Protein AF-A0A2G8IAC7-F1 (afdb_monomer)

Solvent-accessible surface area (backbone atoms only — not comparable to full-atom values): 5840 Å² total; per-residue (Å²): 113,64,67,63,32,43,52,48,22,33,52,41,49,51,52,53,60,67,40,94,80,54,68,98,45,48,48,64,68,41,34,46,31,44,51,53,30,38,51,71,70,56,23,36,72,94,67,55,85,43,72,70,26,19,53,39,23,39,58,57,44,44,58,40,55,62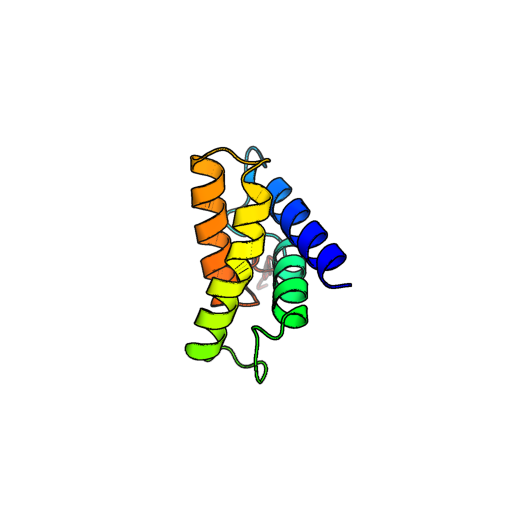,68,34,56,88,78,43,55,75,70,47,48,52,54,49,49,56,53,45,45,48,39,27,70,30,85,73,53,31,57,72,79,82,74,77,71,78,82,125

Nearest PDB structures (foldseek):
  7dgy-assembly1_A  TM=3.882E-01  e=9.997E-01  Escherichia coli 'BL21-Gold(DE3)pLysS AG'
  7z3q-assembly3_E  TM=2.473E-01  e=6.476E+00  Homo sapiens

Structure (mmCIF, N/CA/C/O backbone):
data_AF-A0A2G8IAC7-F1
#
_entry.id   AF-A0A2G8IAC7-F1
#
loop_
_atom_site.group_PDB
_atom_site.id
_atom_site.type_symbol
_atom_site.label_atom_id
_atom_site.label_alt_id
_atom_site.label_comp_id
_atom_site.label_asym_id
_atom_site.label_entity_id
_atom_site.label_seq_id
_atom_site.pdbx_PDB_ins_code
_atom_site.Cartn_x
_atom_site.Cartn_y
_atom_site.Cartn_z
_atom_site.occupancy
_atom_site.B_iso_or_equiv
_atom_site.auth_seq_id
_atom_site.auth_comp_id
_atom_site.auth_asym_id
_atom_site.auth_atom_id
_atom_site.pdbx_PDB_model_num
ATOM 1 N N . MET A 1 1 ? -8.591 7.381 -14.824 1.00 69.69 1 MET A N 1
ATOM 2 C CA . MET A 1 1 ? -8.670 5.997 -14.296 1.00 69.69 1 MET A CA 1
ATOM 3 C C . MET A 1 1 ? -7.810 5.801 -13.049 1.00 69.69 1 MET A C 1
ATOM 5 O O . MET A 1 1 ? -8.330 5.258 -12.086 1.00 69.69 1 MET A O 1
ATOM 9 N N . GLN A 1 2 ? -6.561 6.285 -13.023 1.00 83.94 2 GLN A N 1
ATOM 10 C CA . GLN A 1 2 ? -5.664 6.211 -11.855 1.00 83.94 2 GLN A CA 1
ATOM 11 C C . GLN A 1 2 ? -6.287 6.739 -10.550 1.00 83.94 2 GLN A C 1
ATOM 13 O O . GLN A 1 2 ? -6.222 6.058 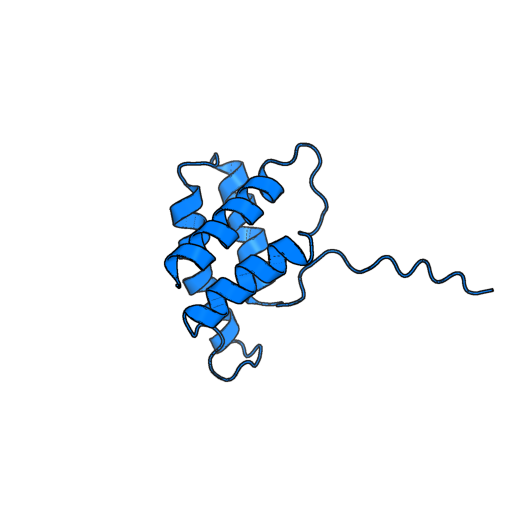-9.534 1.00 83.94 2 GLN A O 1
ATOM 18 N N . ASP A 1 3 ? -6.964 7.890 -10.590 1.00 89.75 3 ASP A N 1
ATOM 19 C CA . ASP A 1 3 ? -7.626 8.478 -9.412 1.00 89.75 3 ASP A CA 1
ATOM 20 C C . ASP A 1 3 ? -8.711 7.560 -8.808 1.00 89.75 3 ASP A C 1
ATOM 22 O O . ASP A 1 3 ? -8.801 7.379 -7.597 1.00 89.75 3 ASP A O 1
ATOM 26 N N . VAL A 1 4 ? -9.472 6.860 -9.659 1.00 95.25 4 VAL A N 1
ATOM 27 C CA . VAL A 1 4 ? -10.483 5.883 -9.218 1.00 95.25 4 VAL A CA 1
ATOM 28 C C . VAL A 1 4 ? -9.830 4.691 -8.514 1.00 95.25 4 VAL A C 1
ATOM 30 O O . VAL A 1 4 ? -10.365 4.199 -7.522 1.00 95.25 4 VAL A O 1
ATOM 33 N N . LEU A 1 5 ? -8.684 4.215 -9.010 1.00 97.62 5 LEU A N 1
ATOM 34 C CA . LEU A 1 5 ? -7.946 3.110 -8.390 1.00 97.62 5 LEU A CA 1
ATOM 35 C C . LEU A 1 5 ? -7.290 3.536 -7.076 1.00 97.62 5 LEU A C 1
ATOM 37 O O . LEU A 1 5 ? -7.364 2.790 -6.104 1.00 97.62 5 LEU A O 1
ATOM 41 N N . LEU A 1 6 ? -6.734 4.749 -7.025 1.00 97.69 6 LEU A N 1
ATOM 42 C CA . LEU A 1 6 ? -6.195 5.334 -5.801 1.00 97.69 6 LEU A CA 1
ATOM 43 C C . LEU A 1 6 ? -7.276 5.424 -4.721 1.00 97.69 6 LEU A C 1
ATOM 45 O O . LEU A 1 6 ? -7.084 4.912 -3.624 1.00 97.69 6 LEU A O 1
ATOM 49 N N . ASN A 1 7 ? -8.442 5.983 -5.047 1.00 97.50 7 ASN A N 1
ATOM 50 C CA . ASN A 1 7 ? -9.549 6.104 -4.098 1.00 97.50 7 ASN A CA 1
ATOM 51 C C . ASN A 1 7 ? -10.056 4.737 -3.619 1.00 97.50 7 ASN A C 1
ATOM 53 O O . ASN A 1 7 ? -10.353 4.568 -2.437 1.00 97.50 7 ASN A O 1
ATOM 57 N N . LYS A 1 8 ? -10.118 3.734 -4.506 1.00 97.94 8 LYS A N 1
ATOM 58 C CA . LYS A 1 8 ? -10.449 2.354 -4.113 1.00 97.94 8 LYS A CA 1
ATOM 59 C C . LYS A 1 8 ? -9.421 1.785 -3.137 1.00 97.94 8 LYS A C 1
ATOM 61 O O . LYS A 1 8 ? -9.822 1.234 -2.116 1.00 97.94 8 LYS A O 1
ATOM 66 N N . ALA A 1 9 ? -8.129 1.938 -3.424 1.00 98.19 9 ALA A N 1
ATOM 67 C CA . ALA A 1 9 ? -7.061 1.489 -2.537 1.00 98.19 9 ALA A CA 1
ATOM 68 C C . ALA A 1 9 ? -7.136 2.192 -1.172 1.00 98.19 9 ALA A C 1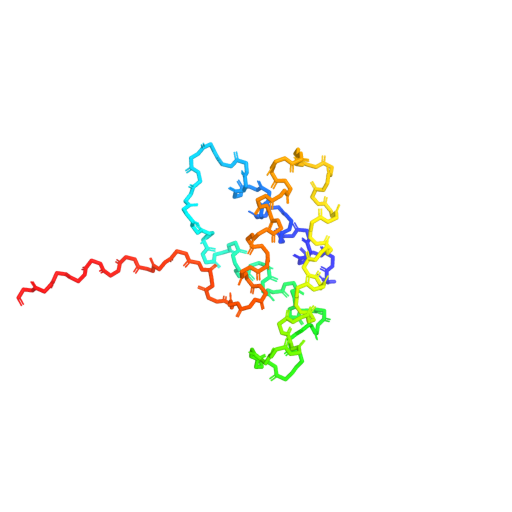
ATOM 70 O O . ALA A 1 9 ? -7.140 1.521 -0.145 1.00 98.19 9 ALA A O 1
ATOM 71 N N . VAL A 1 10 ? -7.294 3.520 -1.150 1.00 98.38 10 VAL A N 1
ATOM 72 C CA . VAL A 1 10 ? -7.445 4.305 0.087 1.00 98.38 10 VAL A CA 1
ATOM 73 C C . VAL A 1 10 ? -8.634 3.808 0.906 1.00 98.38 10 VAL A C 1
ATOM 75 O O . VAL A 1 10 ? -8.462 3.488 2.077 1.00 98.38 10 VAL A O 1
ATOM 78 N N . ASN A 1 11 ? -9.819 3.674 0.304 1.00 98.00 11 ASN A N 1
ATOM 79 C CA . ASN A 1 11 ? -11.019 3.245 1.025 1.00 98.00 11 ASN A CA 1
ATOM 80 C C . ASN A 1 11 ? -10.877 1.834 1.608 1.00 98.00 11 ASN A C 1
ATOM 82 O O . ASN A 1 11 ? -11.184 1.628 2.779 1.00 98.00 11 ASN A O 1
ATOM 86 N N . HIS A 1 12 ? -10.374 0.878 0.822 1.00 97.94 12 HIS A N 1
ATOM 87 C CA . HIS A 1 12 ? -10.170 -0.495 1.290 1.00 97.94 12 HIS A CA 1
ATOM 88 C C . HIS A 1 12 ? -9.159 -0.580 2.435 1.00 97.94 12 HIS A C 1
ATOM 90 O O . HIS A 1 12 ? -9.375 -1.322 3.392 1.00 97.94 12 HIS A O 1
ATOM 96 N N . MET A 1 13 ? -8.067 0.179 2.352 1.00 98.12 13 MET A N 1
ATOM 97 C CA . MET A 1 13 ? -7.048 0.172 3.394 1.00 98.12 13 MET A CA 1
ATOM 98 C C . MET A 1 13 ? -7.504 0.916 4.650 1.00 98.12 13 MET A C 1
ATOM 100 O O . MET A 1 13 ? -7.224 0.466 5.753 1.00 98.12 13 MET A O 1
ATOM 104 N N . VAL A 1 14 ? -8.253 2.012 4.518 1.00 97.88 14 VAL A N 1
ATOM 105 C CA . VAL A 1 14 ? -8.843 2.714 5.669 1.00 97.88 14 VAL A CA 1
ATOM 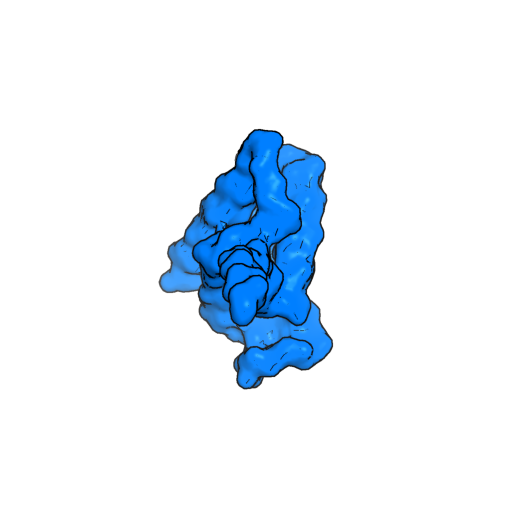106 C C . VAL A 1 14 ? -9.840 1.818 6.404 1.00 97.88 14 VAL A C 1
ATOM 108 O O . VAL A 1 14 ? -9.802 1.761 7.631 1.00 97.88 14 VAL A O 1
ATOM 111 N N . ASP A 1 15 ? -10.689 1.096 5.670 1.00 96.88 15 ASP A N 1
ATOM 112 C CA . ASP A 1 15 ? -11.635 0.126 6.232 1.00 96.88 15 ASP A CA 1
ATOM 113 C C . ASP A 1 15 ? -10.910 -0.978 7.021 1.00 96.88 15 ASP A C 1
ATOM 115 O O . ASP A 1 15 ? -11.187 -1.182 8.202 1.00 96.88 15 ASP A O 1
ATOM 119 N N . TYR A 1 16 ? -9.879 -1.585 6.420 1.00 96.31 16 TYR A N 1
ATOM 120 C CA . TYR A 1 16 ? -9.031 -2.585 7.079 1.00 96.31 16 TYR A CA 1
ATOM 121 C C . TYR A 1 16 ? -8.367 -2.068 8.363 1.00 96.31 16 TYR A C 1
ATOM 123 O O . TYR A 1 16 ? -8.308 -2.756 9.383 1.00 96.31 16 TYR A O 1
ATOM 131 N N . ILE A 1 17 ? -7.815 -0.854 8.315 1.00 96.69 17 ILE A N 1
ATOM 132 C CA . ILE A 1 17 ? -7.035 -0.305 9.424 1.00 96.69 17 ILE A CA 1
ATOM 133 C C . ILE A 1 17 ? -7.927 0.074 10.607 1.00 96.69 17 ILE A C 1
ATOM 135 O O . ILE A 1 17 ? -7.508 -0.119 11.750 1.00 96.69 17 ILE A O 1
ATOM 139 N N . ARG A 1 18 ? -9.141 0.569 10.338 1.00 95.44 18 ARG A N 1
ATOM 140 C CA . ARG A 1 18 ? -10.116 0.984 11.358 1.00 95.44 18 ARG A CA 1
ATOM 141 C C . ARG A 1 18 ? -10.954 -0.162 11.918 1.00 95.44 18 ARG A C 1
ATOM 143 O O . ARG A 1 18 ? -11.695 0.053 12.880 1.00 95.44 18 ARG A O 1
ATOM 150 N N . GLU A 1 19 ? -10.878 -1.354 11.331 1.00 93.38 19 GLU A N 1
ATOM 151 C CA . GLU A 1 19 ? -11.575 -2.527 11.848 1.00 93.38 19 GLU A CA 1
ATOM 152 C C . GLU A 1 19 ? -11.179 -2.774 13.314 1.00 93.38 19 GLU A C 1
ATOM 154 O O . GLU A 1 19 ? -10.002 -2.788 13.671 1.00 93.38 19 GLU A O 1
ATOM 159 N N . ARG A 1 20 ? -12.181 -2.940 14.189 1.00 86.69 20 ARG A N 1
ATOM 160 C CA . ARG A 1 20 ? -11.988 -3.021 15.650 1.00 86.69 20 ARG A CA 1
ATOM 161 C C . ARG A 1 20 ? -11.131 -4.219 16.074 1.00 86.69 20 ARG A C 1
ATOM 163 O O . ARG A 1 20 ? -10.426 -4.139 17.077 1.00 86.69 20 ARG A O 1
ATOM 170 N N . TYR A 1 21 ? -11.227 -5.317 15.328 1.00 84.56 21 TYR A N 1
ATOM 171 C CA . TYR A 1 21 ? -10.469 -6.551 15.533 1.00 84.56 21 TYR A CA 1
ATOM 172 C C . TYR A 1 21 ? -9.926 -7.020 14.187 1.00 84.56 21 TYR A C 1
ATOM 174 O O . TYR A 1 21 ? -10.436 -7.986 13.620 1.00 84.56 21 TYR A O 1
ATOM 182 N N . PRO A 1 22 ? -8.940 -6.294 13.652 1.00 83.38 22 PRO A N 1
ATOM 183 C CA . PRO A 1 22 ? -8.488 -6.522 12.304 1.00 83.38 22 PRO A CA 1
ATOM 184 C C . PRO A 1 22 ? -7.735 -7.845 12.223 1.00 83.38 22 PRO A C 1
ATOM 186 O O . PRO A 1 22 ? -6.979 -8.201 13.134 1.00 83.38 22 PRO A O 1
ATOM 189 N N . ALA A 1 23 ? -7.917 -8.564 11.117 1.00 87.88 23 ALA A N 1
ATOM 190 C CA . ALA A 1 23 ? -7.085 -9.721 10.815 1.00 87.88 23 ALA A CA 1
ATOM 191 C C . ALA A 1 23 ? -5.591 -9.335 10.818 1.00 87.88 23 ALA A C 1
ATOM 193 O O . ALA A 1 23 ? -5.226 -8.177 10.611 1.00 87.88 23 ALA A O 1
ATOM 194 N N . ALA A 1 24 ? -4.713 -10.316 11.049 1.00 88.69 24 ALA A N 1
ATOM 195 C CA . ALA A 1 24 ? -3.264 -10.091 11.010 1.00 88.69 24 ALA A CA 1
ATOM 196 C C . ALA A 1 24 ? -2.774 -9.650 9.617 1.00 88.69 24 ALA A C 1
ATOM 198 O O . ALA A 1 24 ? -1.762 -8.964 9.509 1.00 88.69 24 ALA A O 1
ATOM 199 N N . TYR A 1 25 ? -3.518 -10.021 8.572 1.00 91.94 25 TYR A N 1
ATOM 200 C CA . TYR A 1 25 ? -3.248 -9.694 7.179 1.00 91.94 25 TYR A CA 1
ATOM 201 C C . TYR A 1 25 ? -4.483 -9.050 6.545 1.00 91.94 25 TYR A C 1
ATOM 203 O O . TYR A 1 25 ? -5.606 -9.419 6.906 1.00 91.94 25 TYR A O 1
ATOM 211 N N . PRO A 1 26 ? -4.306 -8.152 5.561 1.00 95.06 26 PRO A N 1
ATOM 212 C CA . PRO A 1 26 ? -5.413 -7.698 4.732 1.00 95.06 26 PRO A CA 1
ATOM 213 C C . PRO A 1 26 ? -6.018 -8.861 3.927 1.00 95.06 26 PRO A C 1
ATOM 215 O O . PRO A 1 26 ? -5.412 -9.915 3.717 1.00 95.06 26 PRO A O 1
ATOM 218 N N . SER A 1 27 ? -7.245 -8.670 3.456 1.00 94.88 27 SER A N 1
ATOM 219 C CA . SER A 1 27 ? -7.906 -9.591 2.530 1.00 94.88 27 SER A CA 1
ATOM 220 C C . SER A 1 27 ? -7.335 -9.481 1.114 1.00 94.88 27 SER A C 1
ATOM 222 O O . SER A 1 27 ? -6.796 -8.448 0.714 1.00 94.88 27 SER A O 1
ATOM 224 N N . LYS A 1 28 ? -7.563 -10.512 0.293 1.00 95.31 28 LYS A N 1
ATOM 225 C CA . LYS A 1 28 ? -7.170 -10.522 -1.126 1.00 95.31 28 LYS A CA 1
ATOM 226 C C . LYS A 1 28 ? -7.755 -9.346 -1.922 1.00 95.31 28 LYS A C 1
ATOM 228 O O . LYS A 1 28 ? -7.110 -8.847 -2.837 1.00 95.31 28 LYS A O 1
ATOM 233 N N . VAL A 1 29 ? -8.952 -8.871 -1.560 1.00 96.12 29 VAL A N 1
ATOM 234 C CA . VAL A 1 29 ? -9.583 -7.694 -2.186 1.00 96.12 29 VAL A CA 1
ATOM 235 C C . VAL A 1 29 ? -8.847 -6.407 -1.808 1.00 96.12 29 VAL A C 1
ATOM 237 O O . VAL A 1 29 ? -8.579 -5.585 -2.681 1.00 96.12 29 VAL A O 1
ATOM 240 N N . GLN A 1 30 ? -8.480 -6.248 -0.533 1.00 97.25 30 GLN A N 1
ATOM 241 C CA . GLN A 1 30 ? -7.730 -5.083 -0.051 1.00 97.25 30 GLN A CA 1
ATOM 242 C C . GLN A 1 30 ? -6.327 -5.036 -0.677 1.00 97.25 30 GLN A C 1
ATOM 244 O O . GLN A 1 30 ? -5.968 -4.034 -1.294 1.00 97.25 30 GLN A O 1
ATOM 249 N N . THR A 1 31 ? -5.582 -6.144 -0.635 1.00 97.62 31 THR A N 1
ATOM 250 C CA . THR A 1 31 ? -4.263 -6.265 -1.283 1.00 97.62 31 THR A CA 1
ATOM 251 C C . THR A 1 31 ? -4.362 -6.070 -2.798 1.00 97.62 31 THR A C 1
ATOM 253 O O . THR A 1 31 ? -3.570 -5.342 -3.397 1.00 97.62 31 THR A O 1
ATOM 256 N N . GLY A 1 32 ? -5.387 -6.648 -3.431 1.00 97.12 32 GLY A N 1
ATOM 257 C CA . GLY A 1 32 ? -5.656 -6.489 -4.859 1.00 97.12 32 GLY A CA 1
ATOM 258 C C . GLY A 1 32 ? -5.926 -5.040 -5.270 1.00 97.12 32 GLY A C 1
ATOM 259 O O . GLY A 1 32 ? -5.438 -4.607 -6.312 1.00 97.12 32 GLY A O 1
ATOM 260 N N . ALA A 1 33 ? -6.643 -4.264 -4.451 1.00 98.12 33 ALA A N 1
ATOM 261 C CA . ALA A 1 33 ? -6.893 -2.847 -4.713 1.00 98.12 33 ALA A CA 1
ATOM 262 C C . ALA A 1 33 ? -5.598 -2.019 -4.696 1.00 98.12 33 ALA A C 1
ATOM 264 O O . ALA A 1 33 ? -5.392 -1.186 -5.582 1.00 98.12 33 ALA A O 1
ATOM 265 N N . VAL A 1 34 ? -4.703 -2.285 -3.737 1.00 98.31 34 VAL A N 1
ATOM 266 C CA . VAL A 1 34 ? -3.374 -1.654 -3.680 1.00 98.31 34 VAL A CA 1
ATOM 267 C C . VAL A 1 34 ? -2.554 -2.032 -4.913 1.00 98.31 34 VAL A C 1
ATOM 269 O O . VAL A 1 34 ? -2.067 -1.150 -5.617 1.00 98.31 34 VAL A O 1
ATOM 272 N N . ASN A 1 35 ? -2.472 -3.323 -5.241 1.00 97.50 35 ASN A N 1
ATOM 273 C CA . ASN A 1 35 ? -1.743 -3.805 -6.417 1.00 97.50 35 ASN A CA 1
ATOM 274 C C . ASN A 1 35 ? -2.261 -3.198 -7.726 1.00 97.50 35 ASN A C 1
ATOM 276 O O . ASN A 1 35 ? -1.462 -2.796 -8.567 1.00 97.50 35 ASN A O 1
ATOM 280 N N . ALA A 1 36 ? -3.581 -3.088 -7.890 1.00 97.44 36 ALA A N 1
ATOM 281 C CA . ALA A 1 36 ? -4.180 -2.481 -9.074 1.00 97.44 36 ALA A CA 1
ATOM 282 C C . ALA A 1 36 ? -3.774 -1.008 -9.229 1.00 97.44 36 ALA A C 1
ATOM 284 O O . ALA A 1 36 ? -3.470 -0.565 -10.338 1.00 97.44 36 ALA A O 1
ATOM 285 N N . TYR A 1 37 ? -3.730 -0.254 -8.126 1.00 98.06 37 TYR A N 1
ATOM 286 C CA . TYR A 1 37 ? -3.237 1.120 -8.143 1.00 98.06 37 TYR A CA 1
ATOM 287 C C . TYR A 1 37 ? -1.745 1.185 -8.504 1.00 98.06 37 TYR A C 1
ATOM 289 O O . TYR A 1 37 ? -1.390 1.900 -9.443 1.00 98.06 37 TYR A O 1
ATOM 297 N N . LEU A 1 38 ? -0.892 0.412 -7.823 1.00 97.25 38 LEU A N 1
ATOM 298 C CA . LEU A 1 38 ? 0.560 0.396 -8.056 1.00 97.25 38 LEU A CA 1
ATOM 299 C C . LEU A 1 38 ? 0.911 0.019 -9.502 1.00 97.25 38 LEU A C 1
ATOM 301 O O .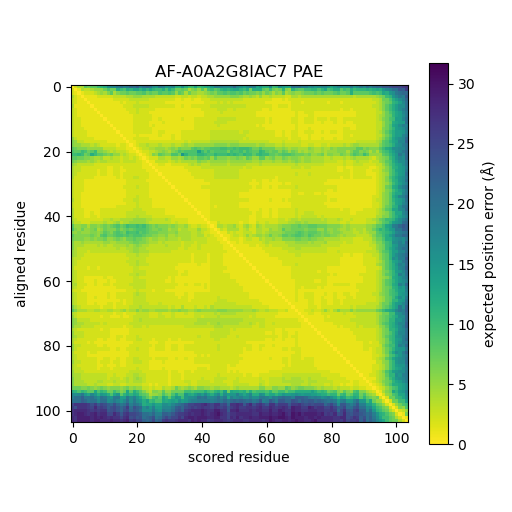 LEU A 1 38 ? 1.752 0.662 -10.132 1.00 97.25 38 LEU A O 1
ATOM 305 N N . HIS A 1 39 ? 0.201 -0.960 -10.058 1.00 95.69 39 HIS A N 1
ATOM 306 C CA . HIS A 1 39 ? 0.355 -1.352 -11.452 1.00 95.69 39 HIS A CA 1
ATOM 307 C C . HIS A 1 39 ? -0.047 -0.224 -12.412 1.00 95.69 39 HIS A C 1
ATOM 309 O O . HIS A 1 39 ? 0.664 0.056 -13.374 1.00 95.69 39 HIS A O 1
ATOM 315 N N . SER A 1 40 ? -1.148 0.484 -12.127 1.00 95.88 40 SER A N 1
ATOM 316 C CA . SER A 1 40 ? -1.638 1.580 -12.980 1.00 95.88 40 SER A CA 1
ATOM 317 C C . SER A 1 40 ? -0.684 2.773 -13.076 1.00 95.88 40 SER A C 1
ATOM 319 O O . SER A 1 40 ? -0.732 3.518 -14.053 1.00 95.88 40 SER A O 1
ATOM 321 N N . VAL A 1 41 ? 0.185 2.947 -12.076 1.00 96.06 41 VAL A N 1
ATOM 322 C CA . VAL A 1 41 ? 1.221 3.991 -12.051 1.00 96.06 41 VAL A CA 1
ATOM 323 C C . VAL A 1 41 ? 2.585 3.477 -12.508 1.00 96.06 41 VAL A C 1
ATOM 325 O O . VAL A 1 41 ? 3.580 4.176 -12.354 1.00 96.06 41 VAL A O 1
ATOM 328 N N . HIS A 1 42 ? 2.627 2.276 -13.092 1.00 94.31 42 HIS A N 1
ATOM 329 C CA . HIS A 1 42 ? 3.835 1.624 -13.597 1.00 94.31 42 HIS A CA 1
ATOM 330 C C . HIS A 1 42 ? 4.912 1.391 -12.525 1.00 94.31 42 HIS A C 1
ATOM 332 O O . HIS A 1 42 ? 6.093 1.295 -12.848 1.00 94.31 42 HIS A O 1
ATOM 338 N N . ALA A 1 43 ? 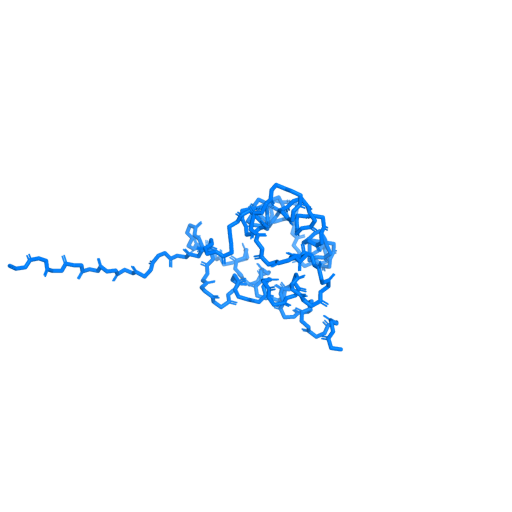4.520 1.246 -11.253 1.00 94.25 43 ALA A N 1
ATOM 339 C CA . ALA A 1 43 ? 5.474 0.980 -10.174 1.00 94.25 43 ALA A CA 1
ATOM 340 C C . ALA A 1 43 ? 6.096 -0.427 -10.261 1.00 94.25 43 ALA A C 1
ATOM 342 O O . ALA A 1 43 ? 7.154 -0.671 -9.696 1.00 94.25 43 ALA A O 1
ATOM 343 N N . ASP A 1 44 ? 5.444 -1.348 -10.975 1.00 88.75 44 ASP A N 1
ATOM 344 C CA . ASP A 1 44 ? 5.891 -2.732 -11.152 1.00 88.75 44 ASP A CA 1
ATOM 345 C C . ASP A 1 44 ? 6.976 -2.926 -12.219 1.00 88.75 44 ASP A C 1
ATOM 347 O O . ASP A 1 44 ? 7.508 -4.029 -12.310 1.00 88.75 44 ASP A O 1
ATOM 351 N N . GLY A 1 45 ? 7.275 -1.917 -13.047 1.00 89.00 45 GLY A N 1
ATOM 352 C CA . GLY A 1 45 ? 8.249 -2.044 -14.135 1.00 89.00 45 GLY A CA 1
ATOM 353 C C . GLY A 1 45 ? 7.936 -3.213 -15.080 1.00 89.00 45 GLY A C 1
ATOM 354 O O . GLY A 1 45 ? 6.886 -3.247 -15.721 1.00 89.00 45 GLY A O 1
ATOM 355 N N . ASP A 1 46 ? 8.849 -4.182 -15.141 1.00 89.69 46 ASP A N 1
ATOM 356 C CA . ASP A 1 46 ? 8.746 -5.444 -15.890 1.00 89.69 46 ASP A CA 1
ATOM 357 C C . ASP A 1 46 ? 7.836 -6.500 -15.226 1.00 89.69 46 ASP A C 1
ATOM 359 O O . ASP A 1 46 ? 7.649 -7.594 -15.753 1.00 89.69 46 ASP A O 1
ATOM 363 N N . GLY A 1 47 ? 7.244 -6.187 -14.072 1.00 85.06 47 GLY A N 1
ATOM 364 C CA . GLY A 1 47 ? 6.299 -7.043 -13.356 1.00 85.06 47 GLY A CA 1
ATOM 365 C C . GLY A 1 47 ? 6.936 -7.947 -12.300 1.00 85.06 47 GLY A C 1
ATOM 366 O O . GLY A 1 47 ? 6.200 -8.499 -11.471 1.00 85.06 47 GLY A O 1
ATOM 367 N N . THR A 1 48 ? 8.266 -8.067 -12.283 1.00 90.94 48 THR A N 1
ATOM 368 C CA . THR A 1 48 ? 9.019 -8.847 -11.290 1.00 90.94 48 THR A CA 1
ATOM 369 C C . THR A 1 48 ? 9.075 -8.135 -9.935 1.00 90.94 48 THR A C 1
ATOM 371 O O . THR A 1 48 ? 8.999 -6.910 -9.860 1.00 90.94 48 THR A O 1
ATOM 374 N N . MET A 1 49 ? 9.229 -8.890 -8.843 1.00 93.50 49 MET A N 1
ATOM 375 C CA . MET A 1 49 ? 9.514 -8.340 -7.504 1.00 93.50 49 MET A CA 1
ATOM 376 C C . MET A 1 49 ? 11.022 -8.197 -7.283 1.00 93.50 49 MET A C 1
ATOM 378 O O . MET A 1 49 ? 11.583 -8.726 -6.327 1.00 93.50 49 MET A O 1
ATOM 382 N N . SER A 1 50 ? 11.695 -7.523 -8.218 1.00 95.25 50 SER A N 1
ATOM 383 C CA . SER A 1 50 ? 13.077 -7.089 -8.016 1.00 95.25 50 SER A CA 1
ATOM 384 C C . SER A 1 50 ? 13.137 -6.026 -6.915 1.00 95.25 50 SER A C 1
ATOM 386 O O . SER A 1 50 ? 12.169 -5.296 -6.709 1.00 95.25 50 SER A O 1
ATOM 388 N N . GLU A 1 51 ? 14.278 -5.895 -6.236 1.00 95.06 51 GLU A N 1
ATOM 389 C CA . GLU A 1 51 ? 14.475 -4.878 -5.191 1.00 95.06 51 GLU A CA 1
ATOM 390 C C . GLU A 1 51 ? 14.109 -3.470 -5.688 1.00 95.06 51 GLU A C 1
ATOM 392 O O . GLU A 1 51 ? 13.363 -2.746 -5.034 1.00 95.06 51 GLU A O 1
ATOM 397 N N . THR A 1 52 ? 14.532 -3.124 -6.907 1.00 96.06 52 THR A N 1
ATOM 398 C CA . THR A 1 52 ? 14.196 -1.850 -7.552 1.00 96.06 52 THR A CA 1
ATOM 399 C C . THR A 1 52 ? 12.689 -1.662 -7.735 1.00 96.06 52 THR A C 1
ATOM 401 O O . THR A 1 52 ? 12.163 -0.597 -7.413 1.00 96.06 52 THR A O 1
ATOM 404 N N . ASN A 1 53 ? 11.969 -2.681 -8.212 1.00 95.81 53 ASN A N 1
ATOM 405 C CA . ASN A 1 53 ? 10.517 -2.586 -8.379 1.00 95.81 53 ASN A CA 1
ATOM 406 C C . ASN A 1 53 ? 9.796 -2.522 -7.028 1.00 95.81 53 ASN A C 1
ATOM 408 O O . ASN A 1 53 ? 8.809 -1.802 -6.898 1.00 95.81 53 ASN A O 1
ATOM 412 N N . CYS A 1 54 ? 10.287 -3.226 -6.008 1.00 96.50 54 CYS A N 1
ATOM 413 C CA . CYS A 1 54 ? 9.738 -3.145 -4.658 1.00 96.50 54 CYS A CA 1
ATOM 414 C C . CYS A 1 54 ? 9.907 -1.739 -4.061 1.00 96.50 54 CYS A C 1
ATOM 416 O O . CYS A 1 54 ? 8.940 -1.188 -3.536 1.00 96.50 54 CYS A O 1
ATOM 418 N N . GLU A 1 55 ? 11.073 -1.100 -4.220 1.00 97.50 55 GLU A N 1
ATOM 419 C CA . GLU A 1 55 ? 11.270 0.299 -3.806 1.00 97.50 55 GLU A CA 1
ATOM 420 C C . GLU A 1 55 ? 10.350 1.257 -4.577 1.00 97.50 55 GLU A C 1
ATOM 422 O O . GLU A 1 55 ? 9.710 2.125 -3.980 1.00 97.50 55 GLU A O 1
ATOM 427 N N . HIS A 1 56 ? 10.202 1.081 -5.895 1.00 97.56 56 HIS A N 1
ATOM 428 C CA . HIS A 1 56 ? 9.262 1.883 -6.684 1.00 97.56 56 HIS A CA 1
ATOM 429 C C . HIS A 1 56 ? 7.816 1.719 -6.200 1.00 97.56 56 HIS A C 1
ATOM 431 O O . HIS A 1 56 ? 7.092 2.707 -6.048 1.00 97.56 56 HIS A O 1
ATOM 437 N N . ARG A 1 57 ? 7.396 0.486 -5.900 1.00 98.06 57 ARG A N 1
ATOM 438 C CA . ARG A 1 57 ? 6.080 0.180 -5.321 1.00 98.06 57 ARG A CA 1
ATOM 439 C C . ARG A 1 57 ? 5.898 0.818 -3.952 1.00 98.06 57 ARG A C 1
ATOM 441 O O . ARG A 1 57 ? 4.840 1.389 -3.695 1.00 98.06 57 ARG A O 1
ATOM 448 N N . ARG A 1 58 ? 6.921 0.774 -3.100 1.00 98.00 58 ARG A N 1
ATOM 449 C CA . ARG A 1 58 ? 6.921 1.378 -1.764 1.00 98.00 58 ARG A CA 1
ATOM 450 C C . ARG A 1 58 ? 6.791 2.897 -1.828 1.00 98.00 58 ARG A C 1
ATOM 452 O O . ARG A 1 58 ? 6.013 3.479 -1.081 1.00 98.00 58 ARG A O 1
ATOM 459 N N . ILE A 1 59 ? 7.495 3.549 -2.751 1.00 97.69 59 ILE A N 1
ATOM 460 C CA . ILE A 1 59 ? 7.368 4.995 -2.975 1.00 97.69 59 ILE A CA 1
ATOM 461 C C . ILE A 1 59 ? 5.971 5.326 -3.513 1.00 97.69 59 ILE A C 1
ATOM 463 O O . ILE A 1 59 ? 5.302 6.219 -2.998 1.00 97.69 59 ILE A O 1
ATOM 467 N N . ALA A 1 60 ? 5.480 4.584 -4.508 1.00 97.94 60 ALA A N 1
ATOM 468 C CA . ALA A 1 60 ? 4.157 4.812 -5.083 1.00 97.94 60 ALA A CA 1
ATOM 469 C C . ALA A 1 60 ? 3.020 4.599 -4.064 1.00 97.94 60 ALA A C 1
ATOM 471 O O . ALA A 1 60 ? 2.020 5.325 -4.093 1.00 97.94 60 ALA A O 1
ATOM 472 N N . SER A 1 61 ? 3.171 3.649 -3.134 1.00 98.06 61 SER A N 1
ATOM 473 C CA . SER A 1 61 ? 2.186 3.377 -2.081 1.00 98.06 61 SER A CA 1
ATOM 474 C C . SER A 1 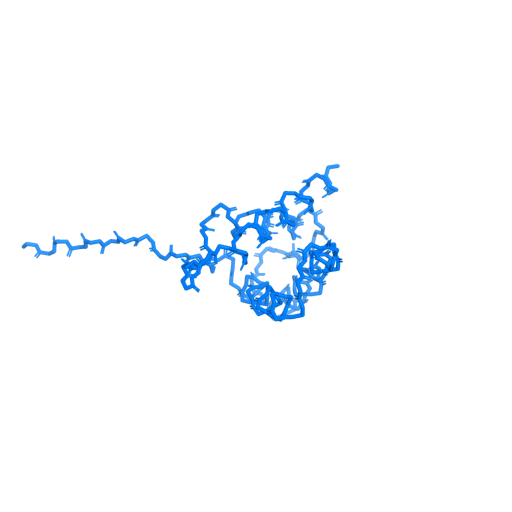61 ? 2.063 4.526 -1.075 1.00 98.06 61 SER A C 1
ATOM 476 O O . SER A 1 61 ? 0.993 4.700 -0.491 1.00 98.06 61 SER A O 1
ATOM 478 N N . GLN A 1 62 ? 3.068 5.407 -0.958 1.00 97.94 62 GLN A N 1
ATOM 479 C CA . GLN A 1 62 ? 2.970 6.616 -0.131 1.00 97.94 62 GLN A CA 1
ATOM 480 C C . GLN A 1 62 ? 1.816 7.528 -0.556 1.00 97.94 62 GLN A C 1
ATOM 482 O O . GLN A 1 62 ? 1.231 8.202 0.291 1.00 97.94 62 GLN A O 1
ATOM 487 N N . ALA A 1 63 ? 1.420 7.516 -1.834 1.00 97.81 63 ALA A N 1
ATOM 488 C CA . ALA A 1 63 ? 0.245 8.254 -2.289 1.00 97.81 63 ALA A CA 1
ATOM 489 C C . ALA A 1 63 ? -1.038 7.801 -1.568 1.00 97.81 63 ALA A C 1
ATOM 491 O O . ALA A 1 63 ? -1.896 8.629 -1.264 1.00 97.81 63 ALA A O 1
ATOM 492 N N . ILE A 1 64 ? -1.156 6.510 -1.239 1.00 97.94 64 ILE A N 1
ATOM 493 C CA . ILE A 1 64 ? -2.278 5.970 -0.461 1.00 97.94 64 ILE A CA 1
ATOM 494 C C . ILE A 1 64 ? -2.216 6.521 0.968 1.00 97.94 64 ILE A C 1
ATOM 496 O O . ILE A 1 64 ? -3.208 7.067 1.453 1.00 97.94 64 ILE A O 1
ATOM 500 N N . SER A 1 65 ? -1.046 6.456 1.615 1.00 97.56 65 SER A N 1
ATOM 501 C CA . SER A 1 65 ? -0.834 7.000 2.964 1.00 97.56 65 SER A CA 1
ATOM 502 C C . SER A 1 65 ? -1.166 8.490 3.052 1.00 97.56 65 SER A C 1
ATOM 504 O O . SER A 1 65 ? -1.885 8.896 3.960 1.00 97.56 65 SER A O 1
ATOM 506 N N . ILE A 1 66 ? -0.707 9.300 2.088 1.00 97.56 66 ILE A N 1
ATOM 507 C CA . ILE A 1 66 ? -0.960 10.750 2.035 1.00 97.56 66 ILE A CA 1
ATOM 508 C C . ILE A 1 66 ? -2.462 11.041 1.961 1.00 97.56 66 ILE A C 1
ATOM 510 O O . ILE A 1 66 ? -2.968 11.887 2.699 1.00 97.56 66 ILE A O 1
ATOM 514 N N . ASN A 1 67 ? -3.196 10.316 1.114 1.00 97.69 67 ASN A N 1
ATOM 515 C CA . ASN A 1 67 ? -4.644 10.492 0.990 1.00 97.69 67 ASN A CA 1
ATOM 516 C C . ASN A 1 67 ? -5.403 10.015 2.242 1.00 97.69 67 ASN A C 1
ATOM 518 O O . ASN A 1 67 ? -6.450 10.571 2.578 1.00 97.69 67 ASN A O 1
ATOM 522 N N . ALA A 1 68 ? -4.856 9.046 2.978 1.00 97.12 68 ALA A N 1
ATOM 523 C CA . ALA A 1 68 ? -5.442 8.541 4.215 1.00 97.12 68 ALA A CA 1
ATOM 524 C C . ALA A 1 68 ? -5.223 9.455 5.440 1.00 97.12 68 ALA A C 1
ATOM 526 O O . ALA A 1 68 ? -5.919 9.279 6.440 1.00 97.12 68 ALA A O 1
ATOM 527 N N . ILE A 1 69 ? -4.336 10.464 5.381 1.00 97.31 69 ILE A N 1
ATOM 528 C CA . ILE A 1 69 ? -4.047 11.382 6.511 1.00 97.31 69 ILE A CA 1
ATOM 529 C C . ILE A 1 69 ? -5.315 12.050 7.058 1.00 97.31 69 ILE A C 1
ATOM 531 O O . ILE A 1 69 ? -5.443 12.275 8.257 1.00 97.31 69 ILE A O 1
ATOM 535 N N . ARG A 1 70 ? -6.280 12.362 6.186 1.00 94.12 70 ARG A N 1
ATOM 536 C CA . ARG A 1 70 ? -7.537 13.018 6.584 1.00 94.12 70 ARG A CA 1
ATOM 537 C C . ARG A 1 70 ? -8.528 12.072 7.271 1.00 94.12 70 ARG A C 1
ATOM 539 O O . ARG A 1 70 ? -9.551 12.537 7.764 1.00 94.12 70 ARG A O 1
ATOM 546 N N . LEU A 1 71 ? -8.260 10.768 7.243 1.00 96.81 71 LEU A N 1
ATOM 547 C CA . LEU A 1 71 ? -9.188 9.706 7.634 1.00 96.81 71 LEU A CA 1
ATOM 548 C C . LEU A 1 71 ? -8.685 8.876 8.819 1.00 96.81 71 LEU A C 1
ATOM 550 O O . LEU A 1 71 ? -9.503 8.254 9.495 1.00 96.81 71 LEU A O 1
ATOM 554 N N . LEU A 1 72 ? -7.370 8.858 9.047 1.00 97.19 72 LEU A N 1
ATOM 555 C CA . LEU A 1 72 ? -6.699 8.017 10.032 1.00 97.19 72 LEU A CA 1
ATOM 556 C C . LEU A 1 72 ? -5.926 8.858 11.051 1.00 97.19 72 LEU A C 1
ATOM 558 O O . LEU A 1 72 ? -5.332 9.884 10.720 1.00 97.19 72 LEU A O 1
ATOM 562 N N . ASN A 1 73 ? -5.899 8.398 12.300 1.00 96.88 73 ASN A N 1
ATOM 563 C CA . ASN A 1 73 ? -5.036 8.965 13.332 1.00 96.88 73 ASN A CA 1
ATOM 564 C C . ASN A 1 73 ? -3.580 8.477 13.185 1.00 96.88 73 ASN A C 1
ATOM 566 O O . ASN A 1 73 ? -3.272 7.598 12.383 1.00 96.88 73 ASN A O 1
ATOM 570 N N . ARG A 1 74 ? -2.657 9.035 13.978 1.00 95.75 74 ARG A N 1
ATOM 571 C CA . ARG A 1 74 ? -1.216 8.736 13.879 1.00 95.75 74 ARG A CA 1
ATOM 572 C C . ARG A 1 74 ? -0.884 7.242 13.996 1.00 95.75 74 ARG A C 1
ATOM 574 O O . ARG A 1 74 ? -0.052 6.762 13.235 1.00 95.75 74 ARG A O 1
ATOM 581 N N . ASN A 1 75 ? -1.516 6.523 14.921 1.00 95.38 75 ASN A N 1
ATOM 582 C CA . ASN A 1 75 ? -1.235 5.099 15.138 1.00 95.38 75 ASN A CA 1
ATOM 583 C C . ASN A 1 75 ? -1.803 4.244 13.996 1.00 95.38 75 ASN A C 1
ATOM 585 O O . ASN A 1 75 ? -1.187 3.275 13.565 1.00 95.38 75 ASN A O 1
ATOM 589 N N . GLU A 1 76 ? -2.967 4.628 13.475 1.00 97.31 76 GLU A N 1
ATOM 590 C CA . GLU A 1 76 ? -3.568 3.998 12.299 1.00 97.31 76 GLU A CA 1
ATOM 591 C C . GLU A 1 76 ? -2.720 4.228 11.036 1.00 97.31 76 GLU A C 1
ATOM 593 O O . GLU A 1 76 ? -2.536 3.304 10.249 1.00 97.31 76 GLU A O 1
ATOM 598 N N . LEU A 1 77 ? -2.154 5.427 10.860 1.00 97.62 77 LEU A N 1
ATOM 599 C CA . LEU A 1 77 ? -1.242 5.740 9.753 1.00 97.62 77 LEU A CA 1
ATOM 600 C C . LEU A 1 77 ? 0.081 4.975 9.838 1.00 97.62 77 LEU A C 1
ATOM 602 O O . LEU A 1 77 ? 0.620 4.586 8.805 1.00 97.62 77 LEU A O 1
ATOM 606 N N . ASP A 1 78 ? 0.618 4.769 11.039 1.00 96.69 78 ASP A N 1
ATOM 607 C CA . ASP A 1 78 ? 1.814 3.946 11.249 1.00 96.69 78 ASP A CA 1
ATOM 608 C C . ASP A 1 78 ? 1.557 2.500 10.801 1.00 96.69 78 ASP A C 1
ATOM 610 O O . ASP A 1 78 ? 2.258 1.957 9.947 1.00 96.69 78 ASP A O 1
ATOM 614 N N . ARG A 1 79 ? 0.435 1.931 11.256 1.00 96.00 79 ARG A N 1
ATOM 615 C CA . ARG A 1 79 ? -0.002 0.596 10.847 1.00 96.00 79 ARG A CA 1
ATOM 616 C C . ARG A 1 79 ? -0.274 0.499 9.344 1.00 96.00 79 ARG A C 1
ATOM 618 O O . ARG A 1 79 ? 0.094 -0.498 8.728 1.00 96.00 79 ARG A O 1
ATOM 625 N N . LEU A 1 80 ? -0.902 1.515 8.747 1.00 98.06 80 LEU A N 1
ATOM 626 C CA . LEU A 1 80 ? -1.136 1.571 7.303 1.00 98.06 80 LEU A CA 1
ATOM 627 C C . LEU A 1 80 ? 0.183 1.502 6.530 1.00 98.06 80 LEU A C 1
ATOM 629 O O . LEU A 1 80 ? 0.290 0.724 5.586 1.00 98.06 80 LEU A O 1
ATOM 633 N N . GLN A 1 81 ? 1.182 2.285 6.938 1.00 97.69 81 GLN A N 1
ATOM 634 C CA . GLN A 1 81 ? 2.488 2.304 6.282 1.00 97.69 81 GLN A CA 1
ATOM 635 C C . GLN A 1 81 ? 3.180 0.942 6.348 1.00 97.69 81 GLN A C 1
ATOM 637 O O . GLN A 1 81 ? 3.671 0.487 5.321 1.00 97.69 81 GLN A O 1
ATOM 642 N N . LEU A 1 82 ? 3.148 0.260 7.498 1.00 96.94 82 LEU A N 1
ATOM 643 C CA . LEU A 1 82 ? 3.713 -1.089 7.635 1.00 96.94 82 LEU A CA 1
ATOM 644 C C . LEU A 1 82 ? 3.057 -2.091 6.678 1.00 96.94 82 LEU A C 1
ATOM 646 O O . LEU A 1 82 ? 3.734 -2.885 6.032 1.00 96.94 82 LEU A O 1
ATOM 650 N N . VAL A 1 83 ? 1.731 -2.043 6.549 1.00 97.50 83 VAL A N 1
ATOM 651 C CA . VAL A 1 83 ? 1.003 -2.951 5.652 1.00 97.50 83 VAL A CA 1
ATOM 652 C C . VAL A 1 83 ? 1.295 -2.633 4.186 1.00 97.50 83 VAL A C 1
ATOM 654 O O . VAL A 1 83 ? 1.486 -3.547 3.389 1.00 97.50 83 VAL A O 1
ATOM 657 N N . LEU A 1 84 ? 1.347 -1.352 3.814 1.00 98.25 84 LEU A N 1
ATOM 658 C CA . LEU A 1 84 ? 1.687 -0.941 2.451 1.00 98.25 84 LEU A CA 1
ATOM 659 C C . LEU A 1 84 ? 3.126 -1.302 2.074 1.00 98.25 84 LEU A C 1
ATOM 661 O O . LEU A 1 84 ? 3.365 -1.645 0.919 1.00 98.25 84 LEU A O 1
ATOM 665 N N . ASP A 1 85 ? 4.053 -1.247 3.032 1.00 97.75 85 ASP A N 1
ATOM 666 C CA . ASP A 1 85 ? 5.429 -1.714 2.870 1.00 97.75 85 ASP A CA 1
ATOM 667 C C . ASP A 1 85 ? 5.434 -3.211 2.543 1.00 97.75 85 ASP A C 1
ATOM 669 O O . ASP A 1 85 ? 5.879 -3.604 1.470 1.00 97.75 85 ASP A O 1
ATOM 673 N N . HIS A 1 86 ? 4.776 -4.039 3.359 1.00 97.00 86 HIS A N 1
ATOM 674 C CA . HIS A 1 86 ? 4.655 -5.470 3.076 1.00 97.00 86 HIS A CA 1
ATOM 675 C C . HIS A 1 86 ? 4.031 -5.779 1.704 1.00 97.00 86 HIS A C 1
ATOM 677 O O . HIS A 1 86 ? 4.555 -6.624 0.986 1.00 97.00 86 HIS A O 1
ATOM 683 N N . ILE A 1 87 ? 2.971 -5.072 1.292 1.00 97.31 87 ILE A N 1
ATOM 684 C CA . ILE A 1 87 ? 2.358 -5.256 -0.040 1.00 97.31 87 ILE A CA 1
ATOM 685 C C . ILE A 1 87 ? 3.302 -4.804 -1.170 1.00 97.31 87 ILE A C 1
ATOM 687 O O . ILE A 1 87 ? 3.270 -5.345 -2.281 1.00 97.31 87 ILE A O 1
ATOM 691 N N . ALA A 1 88 ? 4.140 -3.794 -0.928 1.00 97.38 88 ALA A N 1
ATOM 692 C CA . ALA A 1 88 ? 5.116 -3.340 -1.910 1.00 97.38 88 ALA A CA 1
ATOM 693 C C . ALA A 1 88 ? 6.159 -4.426 -2.212 1.00 97.38 88 ALA A C 1
ATOM 695 O O . ALA A 1 88 ? 6.477 -4.605 -3.389 1.00 97.38 88 ALA A O 1
ATOM 696 N N . TYR A 1 89 ? 6.607 -5.174 -1.196 1.00 96.56 89 TYR A N 1
ATOM 697 C CA . TYR A 1 89 ? 7.570 -6.275 -1.347 1.00 96.56 89 TYR A CA 1
ATOM 698 C C . TYR A 1 89 ? 6.933 -7.641 -1.645 1.00 96.56 89 TYR A C 1
ATOM 700 O O . TYR A 1 89 ? 7.622 -8.535 -2.131 1.00 96.56 89 TYR A O 1
ATOM 708 N N . ASP A 1 90 ? 5.636 -7.813 -1.387 1.00 95.12 90 ASP A N 1
ATOM 709 C CA . ASP A 1 90 ? 4.915 -9.064 -1.614 1.00 95.12 90 ASP A CA 1
ATOM 710 C C . ASP A 1 90 ? 3.489 -8.786 -2.133 1.00 95.12 90 ASP A C 1
ATOM 712 O O . ASP A 1 90 ? 2.579 -8.401 -1.392 1.00 95.12 90 ASP A O 1
ATOM 716 N N . LYS A 1 91 ? 3.266 -9.017 -3.438 1.00 93.56 91 LYS A N 1
ATOM 717 C CA . LYS A 1 91 ? 1.944 -8.851 -4.084 1.00 93.56 91 LYS A CA 1
ATOM 718 C C . LYS A 1 91 ? 0.880 -9.773 -3.489 1.00 93.56 91 LYS A C 1
ATOM 720 O O . LYS A 1 91 ? -0.310 -9.504 -3.663 1.00 93.56 91 LYS A O 1
ATOM 725 N N . GLU A 1 92 ? 1.301 -10.845 -2.833 1.00 93.19 92 GLU A N 1
ATOM 726 C CA . GLU A 1 92 ? 0.466 -11.852 -2.200 1.00 93.19 92 GLU A CA 1
ATOM 727 C C . GLU A 1 92 ? 0.423 -11.721 -0.677 1.00 93.19 92 GLU A C 1
ATOM 729 O O . GLU A 1 92 ? -0.034 -12.635 0.008 1.00 93.19 92 GLU A O 1
ATOM 734 N N . TYR A 1 93 ? 0.792 -10.552 -0.142 1.00 93.44 93 TYR A N 1
ATOM 735 C CA . TYR A 1 93 ? 0.582 -10.211 1.260 1.00 93.44 93 TYR A CA 1
ATOM 736 C C . TYR A 1 93 ? -0.915 -10.055 1.571 1.00 93.44 93 TYR A C 1
ATOM 738 O O . TYR A 1 93 ? -1.461 -8.954 1.664 1.00 93.44 93 TYR A O 1
ATOM 746 N N . TYR A 1 94 ? -1.611 -11.180 1.677 1.00 88.69 94 TYR A N 1
ATOM 747 C CA . TYR A 1 94 ? -2.995 -11.309 2.101 1.00 88.69 94 TYR A CA 1
ATOM 748 C C . TYR A 1 94 ? -3.155 -12.560 2.965 1.00 88.69 94 TYR A C 1
ATOM 750 O O . TYR A 1 94 ? -2.303 -13.446 2.978 1.00 88.69 94 TYR A O 1
ATOM 758 N N . MET A 1 95 ? -4.253 -12.630 3.718 1.00 82.69 95 MET A 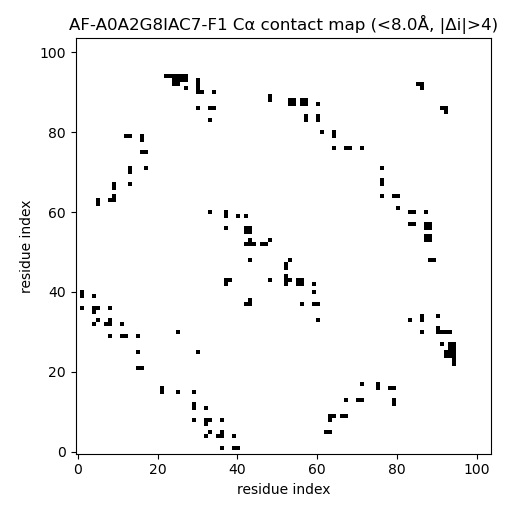N 1
ATOM 759 C CA . MET A 1 95 ? -4.542 -13.787 4.563 1.00 82.69 95 MET A CA 1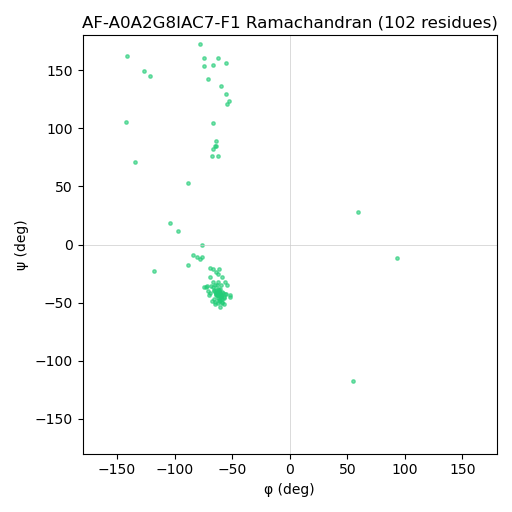
ATOM 760 C C . MET A 1 95 ? -4.512 -15.081 3.726 1.00 82.69 95 MET A C 1
ATOM 762 O O . MET A 1 95 ? -5.304 -15.183 2.784 1.00 82.69 95 MET A O 1
ATOM 766 N N . PRO A 1 96 ? -3.647 -16.065 4.050 1.00 71.75 96 PRO A N 1
ATOM 767 C CA . PRO A 1 96 ? -3.577 -17.301 3.286 1.00 71.75 96 PRO A CA 1
ATOM 768 C C . PRO A 1 96 ? -4.939 -17.983 3.334 1.00 71.75 96 PRO A C 1
ATOM 770 O O . PRO A 1 96 ? -5.584 -18.033 4.390 1.00 71.75 96 PRO A O 1
ATOM 773 N N . GLU A 1 97 ? -5.395 -18.486 2.186 1.00 66.06 97 GLU A N 1
ATOM 774 C CA . GLU A 1 97 ? -6.611 -19.287 2.135 1.00 66.06 97 GLU A CA 1
ATOM 775 C C . GLU A 1 97 ? -6.445 -20.401 3.167 1.00 66.06 97 GLU A C 1
ATOM 777 O O . GLU A 1 97 ? -5.438 -21.114 3.163 1.00 66.06 97 GLU A O 1
ATOM 782 N N . ARG A 1 98 ? -7.380 -20.496 4.122 1.00 58.19 98 ARG A N 1
ATOM 783 C CA . ARG A 1 98 ? -7.391 -21.587 5.094 1.00 58.19 98 ARG A CA 1
ATOM 784 C C . ARG A 1 98 ? -7.616 -22.872 4.308 1.00 58.19 98 ARG A C 1
ATOM 786 O O . ARG A 1 98 ? -8.741 -23.350 4.209 1.00 58.19 98 ARG A O 1
ATOM 793 N N . ASN A 1 99 ? -6.548 -23.456 3.781 1.00 47.00 99 ASN A N 1
ATOM 794 C CA . ASN A 1 99 ? -6.509 -24.872 3.506 1.00 47.00 99 ASN A CA 1
ATOM 795 C C . ASN A 1 99 ? -6.554 -25.532 4.884 1.00 47.00 99 ASN A C 1
ATOM 797 O O . ASN A 1 99 ? -5.534 -25.890 5.469 1.00 47.00 99 ASN A O 1
ATOM 801 N N . CYS A 1 100 ? -7.764 -25.666 5.432 1.00 47.34 100 CYS A N 1
ATOM 802 C CA . CYS A 1 100 ? -8.075 -26.733 6.363 1.00 47.34 100 CYS A CA 1
ATOM 803 C C . CYS A 1 100 ? -7.884 -28.031 5.574 1.00 47.34 100 CYS A C 1
ATOM 805 O O . CYS A 1 100 ? -8.841 -28.635 5.098 1.00 47.34 100 CYS A O 1
ATOM 807 N N . GLY A 1 101 ? -6.621 -28.407 5.369 1.00 49.06 101 GLY A N 1
ATOM 808 C CA . GLY A 1 101 ? -6.228 -29.710 4.887 1.00 49.06 101 GLY A CA 1
ATOM 809 C C . GLY A 1 101 ? -6.655 -30.701 5.949 1.00 49.06 101 GLY A C 1
ATOM 810 O O . GLY A 1 101 ? -5.909 -30.988 6.881 1.00 49.06 101 GLY A O 1
ATOM 811 N N . ILE A 1 102 ? -7.886 -31.192 5.828 1.00 53.56 102 ILE A N 1
ATOM 812 C CA . ILE A 1 102 ? -8.285 -32.458 6.418 1.00 53.56 102 ILE A CA 1
ATOM 813 C C . ILE A 1 102 ? -7.438 -33.504 5.680 1.00 53.56 102 ILE A C 1
ATOM 815 O O . ILE A 1 102 ? -7.851 -34.041 4.656 1.00 53.56 102 ILE A O 1
ATOM 819 N N . HIS A 1 103 ? -6.209 -33.737 6.144 1.00 50.84 103 HIS A N 1
ATOM 820 C CA . HIS A 1 103 ? -5.523 -34.986 5.846 1.00 50.84 103 HIS A CA 1
ATOM 821 C C . HIS A 1 103 ? -6.319 -36.072 6.571 1.00 50.84 103 HIS A C 1
ATOM 823 O O . HIS A 1 103 ? -6.294 -36.144 7.801 1.00 50.84 103 HIS A O 1
ATOM 829 N N . ARG A 1 104 ? -7.092 -36.844 5.808 1.00 61.44 104 ARG A N 1
ATOM 830 C CA . ARG A 1 104 ? -7.634 -38.128 6.245 1.00 61.44 104 ARG A CA 1
ATOM 831 C C . ARG A 1 104 ? -6.729 -39.239 5.742 1.00 61.44 104 ARG A C 1
ATOM 833 O O . ARG A 1 104 ? -6.277 -39.121 4.583 1.00 61.44 104 ARG A O 1
#

Secondary structure (DSSP, 8-state):
-HHHHHHHHHHHHHHHHH-SS--SS--HHHHHHHHHHHHHTTTTTTSS--HHHHHHHHHHHHHHHHHHTTT--HHHHHHHHHHHHHHHH-TT-SPPP-------

Foldseek 3Di:
DLVVLLVLLLVQLLCQLPPPDHDPFRALSNLVSLVVNCVVVCLCPVVDLDVSSLVSQLVSCVSSLVVCPVPDDPVSSVVSSVNSSVSSNPSPRGDPDPPPVPPD

Radius of gyration: 14.16 Å; Cα contacts (8 Å, |Δi|>4): 108; chains: 1; bounding box: 26×51×32 Å

pLDDT: mean 91.61, std 12.02, range [47.0, 98.38]

Mean predicted aligned error: 4.95 Å

Organism: Prevotella intermedia (NCBI:txid28131)

Sequence (104 aa):
MQDVLLNKAVNHMVDYIRERYPAAYPSKVQTGAVNAYLHSVHADGDGTMSETNCEHRRIASQAISINAIRLLNRNELDRLQLVLDHIAYDKEYYMPERNCGIHR